Protein AF-A0A7J2YMI8-F1 (afdb_monomer_lite)

Radius of gyration: 15.26 Å; chains: 1; bounding box: 44×26×28 Å

Sequence (57 aa):
MEKKFKNVAVGGTFDEFHKGHRALLMKAFEVGEKVLIGLSSDEFAEKMRRQKNHVIA

Foldseek 3Di:
DDAQEAEEEDEDQCPPPDPVNVVVVVVQVRRYPYYHYYHDDPVRVVVVVVVPPPPPD

Secondary structure (DSSP, 8-state):
---SEEEEEEEE---S--HHHHHHHHHHHHHEEEEEEEEPPHHHHHHHHHHT-----

Structure (mmCIF, N/CA/C/O backbone):
data_AF-A0A7J2YMI8-F1
#
_entry.id   AF-A0A7J2YMI8-F1
#
loop_
_atom_site.group_PDB
_atom_site.id
_atom_site.type_symbol
_atom_site.label_atom_id
_atom_site.label_alt_id
_atom_site.label_comp_id
_atom_site.label_asym_id
_atom_site.label_entity_id
_atom_site.label_seq_id
_atom_site.pdbx_PDB_ins_code
_atom_site.Cartn_x
_atom_site.Cartn_y
_atom_site.Cartn_z
_atom_site.occupancy
_atom_site.B_iso_or_equiv
_atom_site.auth_seq_id
_atom_site.auth_co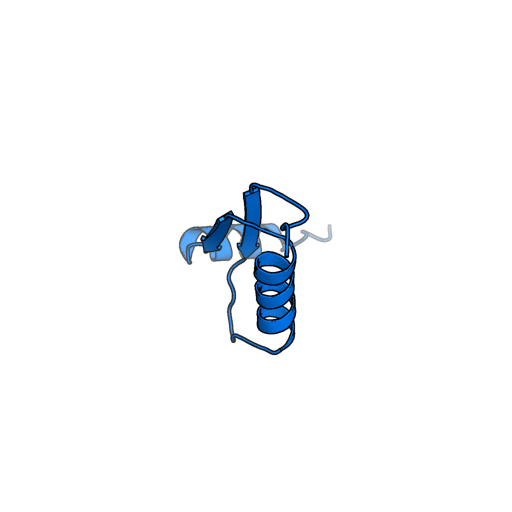mp_id
_atom_site.auth_asym_id
_atom_site.auth_atom_id
_atom_site.pdbx_PDB_model_num
ATOM 1 N N . MET A 1 1 ? -21.117 2.585 10.135 1.00 65.88 1 MET A N 1
ATOM 2 C CA . MET A 1 1 ? -20.631 1.194 10.253 1.00 65.88 1 MET A CA 1
ATOM 3 C C . MET A 1 1 ? -19.258 1.234 10.887 1.00 65.88 1 MET A C 1
ATOM 5 O O . MET A 1 1 ? -18.440 2.032 10.442 1.00 65.88 1 MET A O 1
ATOM 9 N N . GLU A 1 2 ? -19.034 0.436 11.926 1.00 85.81 2 GLU A N 1
ATOM 10 C CA . GLU A 1 2 ? -17.717 0.314 12.554 1.00 85.81 2 GLU A CA 1
ATOM 11 C C . GLU A 1 2 ? -16.752 -0.368 11.573 1.00 85.81 2 GLU A C 1
ATOM 13 O O . GLU A 1 2 ? -17.094 -1.373 10.943 1.00 85.81 2 GLU A O 1
ATOM 18 N N . LYS A 1 3 ? -15.574 0.226 11.367 1.00 93.94 3 LYS A N 1
ATOM 19 C CA . LYS A 1 3 ? -14.532 -0.349 10.509 1.00 93.94 3 LYS A CA 1
ATOM 20 C C . LYS A 1 3 ? 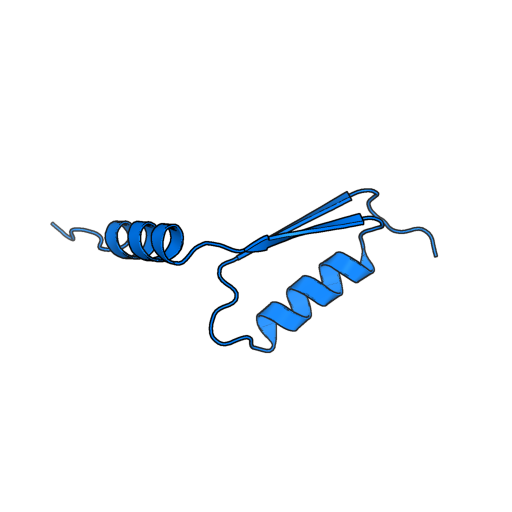-13.884 -1.522 11.237 1.00 93.94 3 LYS A C 1
ATOM 22 O O . LYS A 1 3 ? -13.648 -1.449 12.437 1.00 93.94 3 LYS A O 1
ATOM 27 N N . LYS A 1 4 ? -13.561 -2.595 10.509 1.00 96.75 4 LYS A N 1
ATOM 28 C CA . LYS A 1 4 ? -12.979 -3.816 11.096 1.00 96.75 4 LYS A CA 1
ATOM 29 C C . LYS A 1 4 ? -11.616 -3.561 11.747 1.00 96.75 4 LYS A C 1
ATOM 31 O O . LYS A 1 4 ? -11.269 -4.223 12.721 1.00 96.75 4 LYS A O 1
ATOM 36 N N . PHE A 1 5 ? -10.840 -2.629 11.200 1.00 98.19 5 PHE A N 1
ATOM 37 C CA . PHE A 1 5 ? -9.505 -2.299 11.681 1.00 98.19 5 PHE A CA 1
ATOM 38 C C . PHE A 1 5 ? -9.347 -0.789 11.857 1.00 98.19 5 PHE A C 1
ATOM 40 O O . PHE A 1 5 ? -9.719 -0.012 10.977 1.00 98.19 5 PHE A O 1
ATOM 47 N N . LYS A 1 6 ? -8.715 -0.372 12.961 1.00 98.12 6 LYS A N 1
ATOM 48 C CA . LYS A 1 6 ? -8.376 1.042 13.199 1.00 98.12 6 LYS A CA 1
ATOM 49 C C . LYS A 1 6 ? -7.364 1.569 12.177 1.00 98.12 6 LYS A C 1
ATOM 51 O O . LYS A 1 6 ? -7.513 2.673 11.672 1.00 98.12 6 LYS A O 1
ATOM 56 N N . ASN A 1 7 ? -6.357 0.762 11.836 1.00 98.25 7 ASN A N 1
ATOM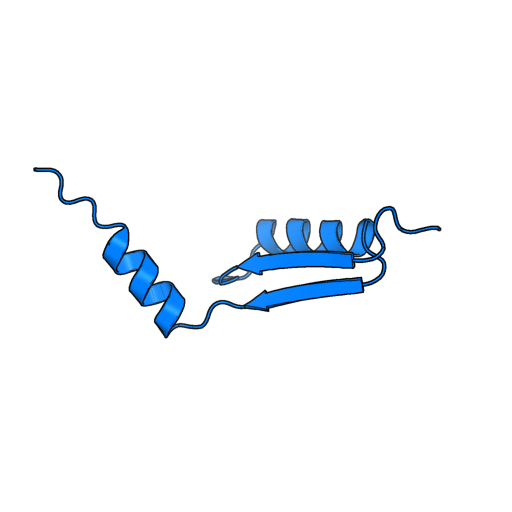 57 C CA . ASN A 1 7 ? -5.318 1.119 10.872 1.00 98.25 7 ASN A CA 1
ATOM 58 C C . ASN A 1 7 ? -5.121 -0.015 9.860 1.00 98.25 7 ASN A C 1
ATOM 60 O O . ASN A 1 7 ? -5.055 -1.183 10.244 1.00 98.25 7 ASN A O 1
ATOM 64 N N . VAL A 1 8 ? -4.984 0.337 8.585 1.00 98.56 8 VAL A N 1
ATOM 65 C CA . VAL A 1 8 ? -4.648 -0.567 7.478 1.00 98.56 8 VAL A CA 1
ATOM 66 C C . VAL A 1 8 ? -3.495 0.051 6.699 1.00 98.56 8 VAL A C 1
ATOM 68 O O . VAL A 1 8 ? -3.512 1.246 6.419 1.00 98.56 8 VAL A O 1
ATOM 71 N N . ALA A 1 9 ? -2.505 -0.756 6.330 1.00 98.50 9 ALA A N 1
ATOM 72 C CA . ALA A 1 9 ? -1.427 -0.336 5.446 1.00 98.50 9 ALA A CA 1
ATOM 73 C C . ALA A 1 9 ? -1.417 -1.205 4.187 1.00 98.50 9 ALA A C 1
ATOM 75 O O . ALA A 1 9 ? -1.545 -2.427 4.266 1.00 98.50 9 ALA A O 1
ATOM 76 N N . VAL A 1 10 ? -1.254 -0.567 3.034 1.00 98.31 10 VAL A N 1
ATOM 77 C CA . VAL A 1 10 ? -1.030 -1.222 1.741 1.00 98.31 10 VAL A CA 1
ATOM 78 C C . VAL A 1 10 ? 0.151 -0.553 1.054 1.00 98.31 10 VAL A C 1
ATOM 80 O O . VAL A 1 10 ? 0.432 0.620 1.296 1.00 98.31 10 VAL A O 1
ATOM 83 N N . GLY A 1 11 ? 0.856 -1.284 0.197 1.00 97.38 11 GLY A N 1
ATOM 84 C CA . GLY A 1 11 ? 2.000 -0.737 -0.519 1.00 97.38 11 GLY A CA 1
ATOM 85 C C . GLY A 1 11 ? 2.205 -1.389 -1.874 1.00 97.38 11 GLY A C 1
ATOM 86 O O . GLY A 1 11 ? 1.839 -2.547 -2.076 1.00 97.38 11 GLY A O 1
ATOM 87 N N . GLY A 1 12 ? 2.784 -0.630 -2.797 1.00 95.69 12 GLY A N 1
ATOM 88 C CA . GLY A 1 12 ? 3.096 -1.097 -4.140 1.00 95.69 12 GLY A CA 1
ATOM 89 C C . GLY A 1 12 ? 3.701 -0.000 -5.009 1.00 95.69 12 GLY A C 1
ATOM 90 O O . GLY A 1 12 ? 3.717 1.172 -4.641 1.00 95.69 12 GLY A O 1
ATOM 91 N N . THR A 1 13 ? 4.184 -0.387 -6.187 1.00 95.44 13 THR A N 1
ATOM 92 C CA . THR A 1 13 ? 4.587 0.565 -7.235 1.00 95.44 13 THR A CA 1
ATOM 93 C C . THR A 1 13 ? 3.367 1.186 -7.913 1.00 95.44 13 THR A C 1
ATOM 95 O O . THR A 1 13 ? 3.421 2.330 -8.333 1.00 95.44 13 THR A O 1
ATOM 98 N N . PHE A 1 14 ? 2.251 0.447 -7.981 1.00 94.88 14 PHE A N 1
ATOM 99 C CA . PHE A 1 14 ? 1.001 0.879 -8.619 1.00 94.88 14 PHE A CA 1
ATOM 100 C C . PHE A 1 14 ? 1.150 1.323 -10.090 1.00 94.88 14 PHE A C 1
ATOM 102 O O . PHE A 1 14 ? 0.316 2.077 -10.591 1.00 94.88 14 PHE A O 1
ATOM 109 N N . ASP A 1 15 ? 2.175 0.805 -10.776 1.00 89.75 15 ASP A N 1
ATOM 110 C CA . ASP A 1 15 ? 2.453 1.031 -12.198 1.00 89.75 15 ASP A CA 1
ATOM 111 C C . ASP A 1 15 ? 1.284 0.551 -13.080 1.00 89.75 15 ASP A C 1
ATOM 113 O O . ASP A 1 15 ? 0.559 -0.371 -12.693 1.00 89.75 15 ASP A O 1
ATOM 117 N N . GLU A 1 16 ? 1.057 1.208 -14.221 1.00 92.50 16 GLU A N 1
ATOM 118 C CA . GLU A 1 16 ? -0.095 0.982 -15.119 1.00 92.50 16 GLU A CA 1
ATOM 119 C C . GLU A 1 16 ? -1.425 0.727 -14.376 1.00 92.50 16 GLU A C 1
ATOM 121 O O . GLU A 1 16 ? -2.062 -0.324 -14.497 1.00 92.50 16 GLU A O 1
ATOM 126 N N . PHE A 1 17 ? -1.847 1.690 -13.552 1.00 94.06 17 PHE A N 1
ATOM 127 C CA . PHE A 1 17 ? -2.922 1.531 -12.569 1.00 94.06 17 PHE A CA 1
ATOM 128 C C . PHE A 1 17 ? -4.206 0.828 -13.082 1.00 94.06 17 PHE A C 1
ATOM 130 O O . PHE A 1 17 ? -5.134 1.432 -13.634 1.00 94.06 17 PHE A O 1
ATOM 137 N N . HIS A 1 18 ? -4.311 -0.476 -12.815 1.00 96.19 18 HIS A N 1
ATOM 138 C CA . HIS A 1 18 ? -5.359 -1.347 -13.353 1.00 96.19 18 HIS A CA 1
ATOM 139 C C . HIS A 1 18 ? -6.369 -1.830 -12.294 1.00 96.19 18 HIS A C 1
ATOM 141 O O . HIS A 1 18 ? -6.306 -1.491 -11.110 1.00 96.19 18 HIS A O 1
ATOM 147 N N . LYS A 1 19 ? -7.329 -2.671 -12.714 1.00 97.56 19 LYS A N 1
ATOM 148 C CA . LYS A 1 19 ? -8.443 -3.154 -11.870 1.00 97.56 19 LYS A CA 1
ATOM 149 C C . LYS A 1 19 ? -7.999 -3.811 -10.555 1.00 97.56 19 LYS A C 1
ATOM 151 O O . LYS A 1 19 ? -8.662 -3.625 -9.542 1.00 97.56 19 LY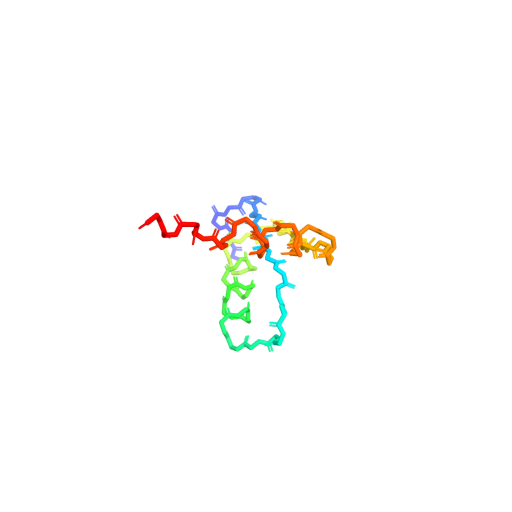S A O 1
ATOM 156 N N . GLY A 1 20 ? -6.865 -4.517 -10.557 1.00 97.31 20 GLY A N 1
ATOM 157 C CA . GLY A 1 20 ? -6.290 -5.118 -9.347 1.00 97.31 20 GLY A CA 1
ATOM 158 C C . GLY A 1 20 ? -5.928 -4.091 -8.268 1.00 97.31 20 GLY A C 1
ATOM 159 O O . GLY A 1 20 ? -6.325 -4.251 -7.118 1.00 97.31 20 GLY A O 1
ATOM 160 N N . HIS A 1 21 ? -5.263 -2.993 -8.641 1.00 98.06 21 HIS A N 1
ATOM 161 C CA . HIS A 1 21 ? -4.928 -1.915 -7.709 1.00 98.06 21 HIS A CA 1
ATOM 162 C C . HIS A 1 21 ? -6.178 -1.249 -7.139 1.00 98.06 21 HIS A C 1
ATOM 164 O O . HIS A 1 21 ? -6.275 -1.047 -5.930 1.00 98.06 21 HIS A O 1
ATOM 170 N N . ARG A 1 22 ? -7.174 -0.987 -7.996 1.00 97.88 22 ARG A N 1
ATOM 171 C CA . ARG A 1 22 ? -8.475 -0.466 -7.556 1.00 97.88 22 ARG A CA 1
ATOM 172 C C . ARG A 1 22 ? -9.124 -1.386 -6.528 1.00 97.88 22 ARG A C 1
ATOM 174 O O . ARG A 1 22 ? -9.515 -0.912 -5.470 1.00 97.88 22 ARG A O 1
ATOM 181 N N . ALA A 1 23 ? -9.189 -2.687 -6.801 1.00 98.44 23 ALA A N 1
ATOM 182 C CA . ALA A 1 23 ? -9.769 -3.657 -5.876 1.00 98.44 23 ALA A CA 1
ATOM 183 C C . ALA A 1 23 ? -9.030 -3.693 -4.525 1.00 98.44 23 ALA A C 1
ATOM 185 O O . ALA A 1 23 ? -9.677 -3.697 -3.478 1.00 98.44 23 ALA A O 1
ATOM 186 N N . LEU A 1 24 ? -7.692 -3.651 -4.539 1.00 98.31 24 LEU A N 1
ATOM 187 C CA . LEU A 1 24 ? -6.873 -3.613 -3.324 1.00 98.31 24 LEU A CA 1
ATOM 188 C C . LEU A 1 24 ? -7.163 -2.366 -2.477 1.00 98.31 24 LEU A C 1
ATOM 190 O O . LEU A 1 24 ? -7.439 -2.485 -1.283 1.00 98.31 24 LEU A O 1
ATOM 194 N N . LEU A 1 25 ? -7.125 -1.179 -3.089 1.00 98.31 25 LEU A N 1
ATOM 195 C CA . LEU A 1 25 ? -7.370 0.079 -2.380 1.00 98.31 25 LEU A CA 1
ATOM 196 C C . LEU A 1 25 ? -8.806 0.154 -1.860 1.00 98.31 25 LEU A C 1
ATOM 198 O O . LEU A 1 25 ? -9.016 0.498 -0.699 1.00 98.31 25 LEU A O 1
ATOM 202 N N . MET A 1 26 ? -9.788 -0.242 -2.675 1.00 98.38 26 MET A N 1
ATOM 203 C CA . MET A 1 26 ? -11.188 -0.305 -2.252 1.00 98.38 26 MET A CA 1
ATOM 204 C C . MET A 1 26 ? -11.354 -1.205 -1.033 1.00 98.38 26 MET A C 1
ATOM 206 O O . MET A 1 26 ? -12.017 -0.806 -0.077 1.00 98.38 26 MET A O 1
ATOM 210 N N . LYS A 1 27 ? -10.702 -2.374 -1.014 1.00 98.31 27 LYS A N 1
ATOM 211 C CA . LYS A 1 27 ? -10.772 -3.258 0.148 1.00 98.31 27 LYS A CA 1
ATOM 212 C C . LYS A 1 27 ? -10.135 -2.632 1.385 1.00 98.31 27 LYS A C 1
ATOM 214 O O . LYS A 1 27 ? -10.699 -2.751 2.470 1.00 98.31 27 LYS A O 1
ATOM 219 N N . ALA A 1 28 ? -9.000 -1.948 1.235 1.00 98.44 28 ALA A N 1
ATOM 220 C CA . ALA A 1 28 ? -8.338 -1.260 2.341 1.00 98.44 28 ALA A CA 1
ATOM 221 C C . ALA A 1 28 ? -9.245 -0.185 2.965 1.00 98.44 28 ALA A C 1
ATOM 223 O O . ALA A 1 28 ? -9.415 -0.159 4.184 1.00 98.44 28 ALA A O 1
ATOM 224 N N . PHE A 1 29 ? -9.898 0.634 2.134 1.00 97.94 29 PHE A N 1
ATOM 225 C CA . PHE A 1 29 ? -10.870 1.632 2.590 1.00 97.94 29 PHE A CA 1
ATOM 226 C C . PHE A 1 29 ? -12.160 1.020 3.131 1.00 97.94 29 PHE A C 1
ATOM 228 O O . PHE A 1 29 ? -12.781 1.604 4.014 1.00 97.94 29 PHE A O 1
ATOM 235 N N . GLU A 1 30 ? -12.586 -0.142 2.641 1.00 98.19 30 GLU A N 1
ATOM 236 C CA . GLU A 1 30 ? -13.757 -0.849 3.162 1.00 98.19 30 GLU A CA 1
ATOM 237 C C . GLU A 1 30 ? -13.540 -1.251 4.627 1.00 98.19 30 GLU A C 1
ATOM 239 O O . GLU A 1 30 ? -14.398 -0.976 5.470 1.00 98.19 30 GLU A O 1
ATOM 244 N N . VAL A 1 31 ? -12.380 -1.840 4.939 1.00 98.19 31 VAL A N 1
ATOM 245 C CA . VAL A 1 31 ? -12.114 -2.466 6.244 1.00 98.19 31 VAL A CA 1
ATOM 246 C C . VAL A 1 31 ? -11.388 -1.566 7.249 1.00 98.19 31 VAL A C 1
ATOM 248 O O . VAL A 1 31 ? -11.419 -1.879 8.439 1.00 98.19 31 VAL A O 1
ATOM 251 N N . GLY A 1 32 ? -10.747 -0.482 6.801 1.00 98.19 32 GLY A N 1
ATOM 252 C CA . GLY A 1 32 ? -9.927 0.408 7.630 1.00 98.19 32 GLY A CA 1
ATOM 253 C C . GLY A 1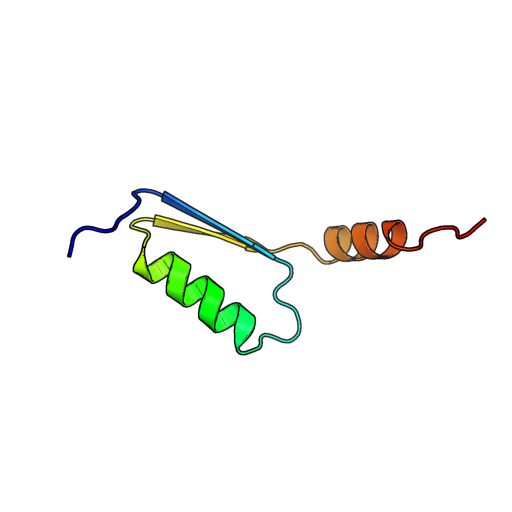 32 ? -10.591 1.738 7.991 1.00 98.19 32 GLY A C 1
ATOM 254 O O . GLY A 1 32 ? -11.273 2.345 7.167 1.00 98.19 32 GLY A O 1
ATOM 255 N N . GLU A 1 33 ? -10.364 2.207 9.218 1.00 98.06 33 GLU A N 1
ATOM 256 C CA . GLU A 1 33 ? -10.675 3.581 9.642 1.00 98.06 33 GLU A CA 1
ATOM 257 C C . GLU A 1 33 ? -9.614 4.568 9.140 1.00 98.06 33 GLU A C 1
ATOM 259 O O . GLU A 1 33 ? -9.950 5.594 8.550 1.00 98.06 33 GLU A O 1
ATOM 264 N N . LYS A 1 34 ? -8.330 4.224 9.294 1.00 98.31 34 LYS A N 1
ATOM 265 C CA . LYS A 1 34 ? -7.197 4.943 8.700 1.00 98.31 34 LYS A CA 1
ATOM 266 C C . LYS A 1 34 ? -6.445 4.031 7.743 1.00 98.31 34 LYS A C 1
ATOM 268 O O . LYS A 1 34 ? -6.087 2.910 8.105 1.00 98.31 34 LYS A O 1
ATOM 273 N N . VAL A 1 35 ? -6.181 4.520 6.534 1.00 98.56 35 VAL A N 1
ATOM 274 C CA . VAL A 1 35 ? -5.454 3.777 5.498 1.00 98.56 35 VAL A CA 1
ATOM 275 C C . VAL A 1 35 ? -4.166 4.514 5.149 1.00 98.56 35 VAL A C 1
ATOM 277 O O . VAL A 1 35 ? -4.207 5.664 4.720 1.00 98.56 35 VAL A O 1
ATOM 280 N N . LEU A 1 36 ? -3.030 3.840 5.322 1.00 98.75 36 LEU A N 1
ATOM 281 C CA . LEU A 1 36 ? -1.721 4.292 4.859 1.00 98.75 36 LEU A CA 1
ATOM 282 C C . LEU A 1 36 ? -1.383 3.588 3.541 1.00 98.75 36 LEU A C 1
ATOM 284 O O . LEU A 1 36 ? -1.436 2.360 3.460 1.00 98.75 36 LEU A O 1
ATOM 288 N N . ILE A 1 37 ? -1.017 4.360 2.519 1.00 98.31 37 ILE A N 1
ATOM 289 C CA . ILE A 1 37 ? -0.658 3.841 1.195 1.00 98.31 37 ILE A CA 1
ATOM 290 C C . ILE A 1 37 ? 0.805 4.187 0.923 1.00 98.31 37 ILE A C 1
ATOM 292 O O . ILE A 1 37 ? 1.148 5.355 0.757 1.00 98.31 37 ILE A O 1
ATOM 296 N N . GLY A 1 38 ? 1.666 3.172 0.892 1.00 98.12 38 GLY A N 1
ATOM 297 C CA . GLY A 1 38 ? 3.076 3.319 0.539 1.00 98.12 38 GLY A CA 1
ATOM 298 C C . GLY A 1 38 ? 3.292 3.197 -0.968 1.00 98.12 38 GLY A C 1
ATOM 299 O O . GLY A 1 38 ? 2.971 2.162 -1.553 1.00 98.12 38 GLY A O 1
ATOM 300 N N . LEU A 1 39 ? 3.868 4.228 -1.584 1.00 97.31 39 LEU A N 1
ATOM 301 C CA . LEU A 1 39 ? 4.289 4.201 -2.985 1.00 97.31 39 LEU A CA 1
ATOM 302 C C . LEU A 1 39 ? 5.782 3.884 -3.064 1.00 97.31 39 LEU A C 1
ATOM 304 O O . LEU A 1 39 ? 6.594 4.522 -2.393 1.00 97.31 39 LEU A O 1
ATOM 308 N N . SER A 1 40 ? 6.147 2.889 -3.868 1.00 95.56 40 SER A N 1
ATOM 309 C CA . SER A 1 40 ? 7.556 2.644 -4.184 1.00 95.56 40 SER A CA 1
ATOM 310 C C . SER A 1 40 ? 8.114 3.785 -5.031 1.00 95.56 40 SER A C 1
ATOM 312 O O . SER A 1 40 ? 7.472 4.190 -5.994 1.00 95.56 40 SER A O 1
ATOM 314 N N . SER A 1 41 ? 9.318 4.260 -4.706 1.00 95.75 41 SER A N 1
ATOM 3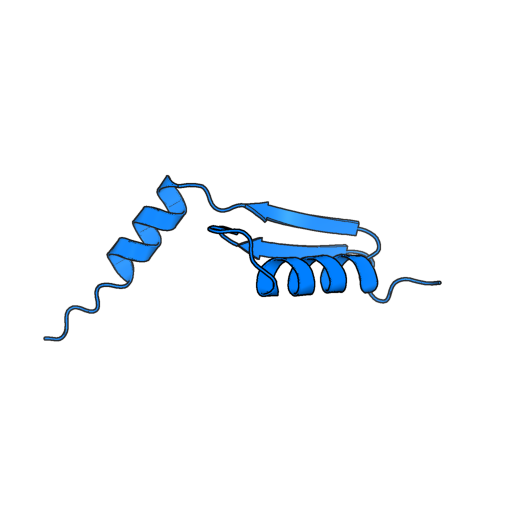15 C CA . SER A 1 41 ? 10.072 5.125 -5.614 1.00 95.75 41 SER A CA 1
ATOM 316 C C . SER A 1 41 ? 10.588 4.333 -6.815 1.00 95.75 41 SER A C 1
ATOM 318 O O . SER A 1 41 ? 10.768 3.111 -6.732 1.00 95.75 41 SER A O 1
ATOM 320 N N . ASP A 1 42 ? 10.887 5.037 -7.904 1.00 92.75 42 ASP A N 1
ATOM 321 C CA . ASP A 1 42 ? 11.489 4.439 -9.098 1.00 92.75 42 ASP A CA 1
ATOM 322 C C . ASP A 1 42 ? 12.823 3.761 -8.766 1.00 92.75 42 ASP A C 1
ATOM 324 O O . ASP A 1 42 ? 13.020 2.593 -9.094 1.00 92.75 42 ASP A O 1
ATOM 328 N N . GLU A 1 43 ? 13.685 4.433 -7.992 1.00 95.31 43 GLU A N 1
ATOM 329 C CA . GLU A 1 43 ? 14.963 3.880 -7.522 1.00 95.31 43 GLU A CA 1
ATOM 330 C C . GLU A 1 43 ? 14.772 2.540 -6.789 1.00 95.31 43 GLU A C 1
ATOM 332 O O . GLU A 1 43 ? 15.492 1.562 -7.027 1.00 95.31 43 GLU A O 1
ATOM 337 N N . PHE A 1 44 ? 13.772 2.467 -5.904 1.00 93.44 44 PHE A N 1
ATOM 338 C CA . PHE A 1 44 ? 13.470 1.244 -5.172 1.00 93.44 44 PHE A CA 1
ATOM 339 C C . PHE A 1 44 ? 12.964 0.143 -6.113 1.00 93.44 44 PHE A C 1
ATOM 341 O O . PHE A 1 44 ? 13.422 -1.001 -6.032 1.00 93.44 44 PHE A O 1
ATOM 348 N N . ALA A 1 45 ? 12.055 0.478 -7.031 1.00 91.50 45 ALA A N 1
ATOM 349 C CA . ALA A 1 45 ? 11.497 -0.471 -7.989 1.00 91.50 45 ALA A CA 1
ATOM 350 C C . ALA A 1 45 ? 12.571 -1.034 -8.940 1.00 91.50 45 ALA A C 1
ATOM 352 O O . ALA A 1 45 ? 12.618 -2.247 -9.173 1.00 91.50 45 ALA A O 1
ATOM 353 N N . GLU A 1 46 ? 13.469 -0.192 -9.450 1.00 90.94 46 GLU A N 1
ATOM 354 C CA . GLU A 1 46 ? 14.595 -0.596 -10.299 1.00 90.94 46 GLU A CA 1
ATOM 355 C C . GLU A 1 46 ? 15.571 -1.518 -9.565 1.00 90.94 46 GLU A C 1
ATOM 357 O O . GLU A 1 46 ? 15.943 -2.577 -10.086 1.00 90.94 46 GLU A O 1
ATOM 362 N N . LYS A 1 47 ? 15.943 -1.170 -8.326 1.00 91.69 47 LYS A N 1
ATOM 363 C CA . LYS A 1 47 ? 16.814 -2.009 -7.490 1.00 91.69 47 LYS A CA 1
ATOM 364 C C . LYS A 1 47 ? 16.225 -3.408 -7.300 1.00 91.69 47 LYS A C 1
ATOM 366 O O . LYS A 1 47 ? 16.961 -4.392 -7.391 1.00 91.69 47 LYS A O 1
ATOM 371 N N . MET A 1 48 ? 14.914 -3.506 -7.081 1.00 85.94 48 MET A N 1
ATOM 372 C CA . MET A 1 48 ? 14.214 -4.786 -6.931 1.00 85.94 48 MET A CA 1
ATOM 373 C C . MET A 1 48 ? 14.123 -5.574 -8.239 1.00 85.94 48 MET A C 1
ATOM 375 O O . MET A 1 48 ? 14.312 -6.790 -8.222 1.00 85.94 48 MET A O 1
ATOM 379 N N . ARG A 1 49 ? 13.884 -4.917 -9.382 1.00 81.69 49 ARG A N 1
ATOM 380 C CA . ARG A 1 49 ? 13.900 -5.585 -10.698 1.00 81.69 49 ARG A CA 1
ATOM 381 C C . ARG A 1 49 ? 15.272 -6.195 -10.994 1.00 81.69 49 ARG A C 1
ATOM 383 O O . ARG A 1 49 ? 15.339 -7.358 -11.377 1.00 81.69 49 ARG A O 1
ATOM 390 N N . ARG A 1 50 ? 16.363 -5.469 -10.723 1.00 71.56 50 ARG A N 1
ATOM 391 C CA . ARG A 1 50 ? 17.739 -5.959 -10.932 1.00 71.56 50 ARG A CA 1
ATOM 392 C C . ARG A 1 50 ? 18.082 -7.182 -10.074 1.00 71.56 50 ARG A C 1
ATOM 394 O O . ARG A 1 50 ? 18.806 -8.056 -10.532 1.00 71.56 50 ARG A O 1
ATOM 401 N N . GLN A 1 51 ? 17.552 -7.264 -8.853 1.00 68.31 51 GLN A N 1
ATOM 402 C CA . GLN A 1 51 ? 17.747 -8.416 -7.961 1.00 68.31 51 GLN A CA 1
ATOM 403 C C . GLN A 1 51 ? 16.935 -9.656 -8.368 1.00 68.31 51 GLN A C 1
ATOM 405 O O . GLN A 1 51 ? 17.275 -10.762 -7.960 1.00 68.31 51 GLN A O 1
ATOM 410 N N . LYS A 1 52 ? 15.875 -9.494 -9.173 1.00 58.16 52 LYS A N 1
ATOM 411 C CA . LYS A 1 52 ? 15.054 -10.608 -9.677 1.00 58.16 52 LYS A CA 1
ATOM 412 C C . LYS A 1 52 ? 15.658 -11.337 -10.874 1.00 58.16 52 LYS A C 1
ATOM 414 O O . LYS A 1 52 ? 15.120 -12.376 -11.256 1.00 58.16 52 LYS A O 1
ATOM 419 N N . ASN A 1 53 ? 16.767 -10.847 -11.431 1.00 56.97 53 ASN A N 1
ATOM 420 C CA . ASN A 1 53 ? 17.575 -11.626 -12.359 1.00 56.97 53 ASN A CA 1
ATOM 421 C C . ASN A 1 53 ? 18.228 -12.761 -11.562 1.00 56.97 53 ASN A C 1
ATOM 423 O O . ASN A 1 53 ? 19.353 -12.629 -11.085 1.00 56.97 53 ASN A O 1
ATOM 427 N N . HIS A 1 54 ? 17.486 -13.856 -11.370 1.00 55.59 54 HIS A N 1
ATOM 428 C CA . HIS A 1 54 ? 18.053 -15.141 -10.989 1.00 55.59 54 HIS A CA 1
ATOM 429 C C . HIS A 1 54 ? 19.221 -15.386 -11.945 1.00 55.59 54 HIS A C 1
ATOM 431 O O . HIS A 1 54 ? 19.011 -15.554 -13.147 1.00 55.59 54 HIS A O 1
ATOM 437 N N . VAL A 1 55 ? 20.447 -15.375 -11.425 1.00 58.62 55 VAL A N 1
ATOM 438 C CA . VAL A 1 55 ? 21.540 -16.073 -12.088 1.00 58.62 55 VAL A CA 1
ATOM 439 C C . VAL A 1 55 ? 21.130 -17.536 -12.019 1.00 58.62 55 VAL A C 1
ATOM 441 O O . VAL A 1 55 ? 21.276 -18.186 -10.987 1.00 58.62 55 VAL A O 1
ATOM 444 N N . ILE A 1 56 ? 20.482 -18.012 -13.077 1.00 54.81 56 ILE A N 1
ATOM 445 C CA . ILE A 1 56 ? 20.430 -19.439 -13.357 1.00 54.81 56 ILE A CA 1
ATOM 446 C C . ILE A 1 56 ? 21.884 -19.795 -13.656 1.00 54.81 56 ILE A C 1
ATOM 448 O O . ILE A 1 56 ? 22.431 -19.334 -14.658 1.00 54.81 56 ILE A O 1
ATOM 452 N N . ALA A 1 57 ? 22.526 -20.453 -12.691 1.00 50.81 57 ALA A N 1
ATOM 453 C CA . ALA A 1 57 ? 23.819 -21.090 -12.891 1.00 50.81 57 ALA A CA 1
ATOM 454 C C . ALA A 1 57 ? 23.707 -22.172 -13.971 1.00 50.81 57 ALA A C 1
ATOM 456 O O . ALA A 1 57 ? 22.621 -22.796 -14.059 1.00 50.81 57 ALA A O 1
#

pLDDT: mean 90.15, std 13.72, range [50.81, 98.75]